Protein AF-A0A9W9DJX9-F1 (afdb_monomer_lite)

Foldseek 3Di:
DDDDDDPDDDDDPPPCPLLDQDDPPDDPVSNVVSVVVCVCCVVVVVVPDDPVVNVVVVVVVVVVVVVVVCCCVPVVVVVVVVVVQVCCCVPVVDRD

Structure (mmCIF, N/CA/C/O backbone):
data_AF-A0A9W9DJX9-F1
#
_entry.id   AF-A0A9W9DJX9-F1
#
loop_
_atom_site.group_PDB
_atom_site.id
_atom_site.type_symbol
_atom_site.label_atom_id
_atom_site.label_alt_id
_atom_site.label_comp_id
_atom_site.label_asym_id
_atom_site.label_entity_id
_atom_site.label_seq_id
_atom_site.pdbx_PDB_ins_code
_atom_site.Cartn_x
_atom_site.Cartn_y
_atom_site.Cartn_z
_atom_site.occupancy
_atom_site.B_iso_or_equiv
_atom_site.auth_seq_id
_atom_site.auth_comp_id
_atom_site.auth_asym_id
_atom_site.auth_atom_id
_atom_site.pdbx_PDB_model_num
ATOM 1 N N . MET A 1 1 ? -45.378 -8.005 38.193 1.00 69.06 1 MET A N 1
ATOM 2 C CA . MET A 1 1 ? -43.935 -8.252 38.403 1.00 69.06 1 MET A CA 1
ATOM 3 C C . MET A 1 1 ? -43.159 -7.256 37.560 1.00 69.06 1 MET A C 1
ATOM 5 O O . MET A 1 1 ? -43.158 -7.385 36.343 1.00 69.06 1 MET A O 1
ATOM 9 N N . ILE A 1 2 ? -42.590 -6.226 38.185 1.00 73.19 2 ILE A N 1
ATOM 10 C CA . ILE A 1 2 ? -41.661 -5.303 37.520 1.00 73.19 2 ILE A CA 1
ATOM 11 C C . ILE A 1 2 ? -40.332 -6.055 37.417 1.00 73.19 2 ILE A C 1
ATOM 13 O O . ILE A 1 2 ? -39.857 -6.574 38.420 1.00 73.19 2 ILE A O 1
ATOM 17 N N . ARG A 1 3 ? -39.801 -6.223 36.202 1.00 75.94 3 ARG A N 1
ATOM 18 C CA . ARG A 1 3 ? -38.495 -6.862 35.993 1.00 75.94 3 ARG A CA 1
ATOM 19 C C . ARG A 1 3 ? -37.412 -5.863 36.389 1.00 75.94 3 ARG A C 1
ATOM 21 O O . ARG A 1 3 ? -37.405 -4.758 35.853 1.00 75.94 3 ARG A O 1
ATOM 28 N N . ASP A 1 4 ? -36.517 -6.259 37.286 1.00 82.38 4 ASP A N 1
ATOM 29 C CA . ASP A 1 4 ? -35.351 -5.461 37.654 1.00 82.38 4 ASP A CA 1
ATOM 30 C C . ASP A 1 4 ? -34.471 -5.269 36.413 1.00 82.38 4 ASP A C 1
ATOM 32 O O . ASP A 1 4 ? -33.975 -6.230 35.819 1.00 82.38 4 ASP A O 1
ATOM 36 N N . ILE A 1 5 ? -34.343 -4.023 35.960 1.00 80.94 5 ILE A N 1
ATOM 37 C CA . ILE A 1 5 ? -33.535 -3.682 34.790 1.00 80.94 5 ILE A CA 1
ATOM 38 C C . ILE A 1 5 ? -32.073 -3.650 35.249 1.00 80.94 5 ILE A C 1
ATOM 40 O O . ILE A 1 5 ? -31.749 -2.859 36.139 1.00 80.94 5 ILE A O 1
ATOM 44 N N . PRO A 1 6 ? -31.172 -4.472 34.680 1.00 85.31 6 PRO A N 1
ATOM 45 C CA . PRO A 1 6 ? -29.772 -4.440 35.070 1.00 85.31 6 PRO A CA 1
ATOM 46 C C . PRO A 1 6 ? -29.172 -3.054 34.762 1.00 85.31 6 PRO A C 1
ATOM 48 O O . PRO A 1 6 ? -29.384 -2.528 33.667 1.00 85.31 6 PRO A O 1
ATOM 51 N N . PRO A 1 7 ? -28.394 -2.458 35.687 1.00 84.50 7 PRO A N 1
ATOM 52 C CA . PRO A 1 7 ? -27.818 -1.121 35.511 1.00 84.50 7 PRO A CA 1
ATOM 53 C C . PRO A 1 7 ? -26.749 -1.066 34.410 1.00 84.50 7 PRO A C 1
ATOM 55 O O . PRO A 1 7 ? -26.391 0.015 33.946 1.00 84.50 7 PRO A O 1
ATOM 58 N N . HIS A 1 8 ? -26.232 -2.220 33.979 1.00 87.12 8 HIS A N 1
ATOM 59 C CA . HIS A 1 8 ? -25.234 -2.314 32.926 1.00 87.12 8 HIS A CA 1
ATOM 60 C C . HIS A 1 8 ? -25.582 -3.429 31.941 1.00 87.12 8 HIS A C 1
ATOM 62 O O . HIS A 1 8 ? -25.667 -4.600 32.312 1.00 87.12 8 HIS A O 1
ATOM 68 N N . TYR A 1 9 ? -25.752 -3.059 30.673 1.00 82.81 9 TYR A N 1
ATOM 69 C CA . TYR A 1 9 ? -25.884 -4.020 29.588 1.00 82.81 9 TYR A CA 1
ATOM 70 C C . TYR A 1 9 ? -24.499 -4.417 29.076 1.00 82.81 9 TYR A C 1
ATOM 72 O O . TYR A 1 9 ? -23.631 -3.548 28.943 1.00 82.81 9 TYR A O 1
ATOM 80 N N . PRO A 1 10 ? -24.276 -5.699 28.740 1.00 84.69 10 PRO A N 1
ATOM 81 C CA . PRO A 1 10 ? -23.069 -6.084 28.030 1.00 84.69 10 PRO A CA 1
ATOM 82 C C . PRO A 1 10 ? -22.983 -5.304 26.708 1.00 84.69 10 PRO A C 1
ATOM 84 O O . PRO A 1 10 ? -24.012 -5.011 26.091 1.00 84.69 10 PRO A O 1
ATOM 87 N N . PRO A 1 11 ? -21.771 -4.955 26.248 1.00 83.06 11 PRO A N 1
ATOM 88 C CA . PRO A 1 11 ? -21.615 -4.241 24.992 1.00 83.06 11 PRO A CA 1
ATOM 89 C C . PRO A 1 11 ? -22.206 -5.059 23.841 1.00 83.06 11 PRO A C 1
ATOM 91 O O . PRO A 1 11 ? -22.037 -6.280 23.782 1.00 83.06 11 PRO A O 1
ATOM 94 N N . ALA A 1 12 ? -22.870 -4.371 22.909 1.00 81.81 12 ALA A N 1
ATOM 95 C CA . ALA A 1 12 ? -23.408 -4.996 21.710 1.00 81.81 12 ALA A CA 1
ATOM 96 C C . ALA A 1 12 ? -22.282 -5.703 20.941 1.00 81.81 12 ALA A C 1
ATOM 98 O O . ALA A 1 12 ? -21.248 -5.105 20.626 1.00 81.81 12 ALA A O 1
ATOM 99 N N . ARG A 1 13 ? -22.482 -6.992 20.662 1.00 78.69 13 ARG A N 1
ATOM 100 C CA . ARG A 1 13 ? -21.644 -7.768 19.747 1.00 78.69 13 ARG A CA 1
ATOM 101 C C . ARG A 1 13 ? -22.382 -7.855 18.408 1.00 78.69 13 ARG A C 1
ATOM 103 O O . ARG A 1 13 ? -23.581 -8.127 18.435 1.00 78.69 13 ARG A O 1
ATOM 110 N N . PRO A 1 14 ? -21.709 -7.655 17.263 1.00 80.12 14 PRO A N 1
ATOM 111 C CA . PRO A 1 14 ? -20.273 -7.410 17.079 1.00 80.12 14 PRO A CA 1
ATOM 112 C C . PRO A 1 14 ? -19.846 -5.958 17.380 1.00 80.12 14 PRO A C 1
ATOM 114 O O . PRO A 1 14 ? -20.650 -5.031 17.353 1.00 80.12 14 PRO A O 1
ATOM 117 N N . ASN A 1 15 ? -18.559 -5.748 17.676 1.00 78.81 15 ASN A N 1
ATOM 118 C CA . ASN A 1 15 ? -18.020 -4.423 17.992 1.00 78.81 15 ASN A CA 1
ATOM 119 C C . ASN A 1 15 ? -17.887 -3.569 16.716 1.00 78.81 15 ASN A C 1
ATOM 121 O O . ASN A 1 15 ? -16.898 -3.659 15.994 1.00 78.81 15 ASN A O 1
ATOM 125 N N . LEU A 1 16 ? -18.876 -2.713 16.455 1.00 80.62 16 LEU A N 1
ATOM 126 C CA . LEU A 1 16 ? -18.947 -1.878 15.246 1.00 80.62 16 LEU A CA 1
ATOM 127 C C . LEU A 1 16 ? -18.082 -0.606 15.300 1.00 80.62 16 LEU A C 1
ATOM 129 O O . LEU A 1 16 ? -18.138 0.214 14.383 1.00 80.62 16 LEU A O 1
ATOM 133 N N . LYS A 1 17 ? -17.284 -0.403 16.360 1.00 82.00 17 LYS A N 1
ATOM 134 C CA . LYS A 1 17 ? -16.482 0.822 16.533 1.00 82.00 17 LYS A CA 1
ATOM 135 C C . LYS A 1 17 ? -15.511 1.066 15.374 1.00 82.00 17 LYS A C 1
ATOM 137 O O . LYS A 1 17 ? -15.299 2.218 15.024 1.00 82.00 17 LYS A O 1
ATOM 142 N N . ALA A 1 18 ? -14.977 0.004 14.769 1.00 75.94 18 ALA A N 1
ATOM 143 C CA . ALA A 1 18 ? -14.046 0.096 13.642 1.00 75.94 18 ALA A CA 1
ATOM 144 C C . ALA A 1 18 ? -14.690 0.641 12.351 1.00 75.94 18 ALA A C 1
ATOM 146 O O . ALA A 1 18 ? -14.013 1.273 11.548 1.00 75.94 18 ALA A O 1
ATOM 147 N N . PHE A 1 19 ? -15.999 0.439 12.166 1.00 81.38 19 PHE A N 1
ATOM 148 C CA . PHE A 1 19 ? -16.728 0.878 10.969 1.00 81.38 19 PHE A CA 1
ATOM 149 C C . PHE A 1 19 ? -17.341 2.273 11.116 1.00 81.38 19 PHE A C 1
ATOM 151 O O . PHE A 1 19 ? -17.829 2.850 10.146 1.00 81.38 19 PHE A O 1
ATOM 158 N N . ARG A 1 20 ? -17.332 2.843 12.325 1.00 85.38 20 ARG A N 1
ATOM 159 C CA . ARG A 1 20 ? -17.880 4.178 12.562 1.00 85.38 20 ARG A CA 1
ATOM 160 C C . ARG A 1 20 ? -16.928 5.234 12.001 1.00 85.38 20 ARG A C 1
ATOM 162 O O . ARG A 1 20 ? -15.723 5.162 12.216 1.00 85.38 20 ARG A O 1
ATOM 169 N N . ALA A 1 21 ? -17.491 6.236 11.326 1.00 85.31 21 ALA A N 1
ATOM 170 C CA . ALA A 1 21 ? -16.727 7.393 10.883 1.00 85.31 21 ALA A CA 1
ATOM 171 C C . ALA A 1 21 ? -16.020 8.063 12.080 1.00 85.31 21 ALA A C 1
ATOM 173 O O . ALA A 1 21 ? -16.630 8.181 13.151 1.00 85.31 21 ALA A O 1
ATOM 174 N N . PRO A 1 22 ? -14.758 8.500 11.918 1.00 84.06 22 PRO A N 1
ATOM 175 C CA . PRO A 1 22 ? -14.046 9.211 12.970 1.00 84.06 22 PRO A CA 1
ATOM 176 C C . PRO A 1 22 ? -14.785 10.504 13.335 1.00 84.06 22 PRO A C 1
ATOM 178 O O . PRO A 1 22 ? -15.447 11.117 12.494 1.00 84.06 22 PRO A O 1
ATOM 181 N N . ASP A 1 23 ? -14.684 10.905 14.603 1.00 83.31 23 ASP A N 1
ATOM 182 C CA . ASP A 1 23 ? -15.315 12.130 15.097 1.00 83.31 23 ASP A CA 1
ATOM 183 C C . ASP A 1 23 ? -14.833 13.358 14.303 1.00 83.31 23 ASP A C 1
ATOM 185 O O . ASP A 1 23 ? -13.683 13.408 13.861 1.00 83.31 23 ASP A O 1
ATOM 189 N N . LYS A 1 24 ? -15.696 14.368 14.134 1.00 69.44 24 LYS A N 1
ATOM 190 C CA . LYS A 1 24 ? -15.389 15.601 13.385 1.00 69.44 24 LYS A CA 1
ATOM 191 C C . LYS A 1 24 ? -14.195 16.373 13.961 1.00 69.44 24 LYS A C 1
ATOM 193 O O . LYS A 1 24 ? -13.619 17.193 13.251 1.00 69.44 24 LYS A O 1
ATOM 198 N N . SER A 1 25 ? -13.822 16.112 15.216 1.00 73.19 25 SER A N 1
ATOM 199 C CA . SER A 1 25 ? -12.622 16.661 15.851 1.00 73.19 25 SER A CA 1
ATOM 200 C C . SER A 1 25 ? -11.307 16.052 15.335 1.00 73.19 25 SER A C 1
ATOM 202 O O . SER A 1 25 ? -10.242 16.618 15.581 1.00 73.19 25 SER A O 1
ATOM 204 N N . GLN A 1 26 ? -11.343 14.897 14.667 1.00 76.00 26 GLN A N 1
ATOM 205 C CA . GLN A 1 26 ? -10.155 14.218 14.145 1.00 76.00 26 GLN A CA 1
ATOM 206 C C . GLN A 1 26 ? -9.625 14.913 12.879 1.00 76.00 26 GLN A C 1
ATOM 208 O O . GLN A 1 26 ? -10.376 15.482 12.086 1.00 76.00 26 GLN A O 1
ATOM 213 N N . SER A 1 27 ? -8.307 14.846 12.665 1.00 81.12 27 SER A N 1
ATOM 214 C CA . SER A 1 27 ? -7.658 15.425 11.482 1.00 81.12 27 SER A CA 1
ATOM 215 C C . SER A 1 27 ? -8.243 14.859 10.180 1.00 81.12 27 SER A C 1
ATOM 217 O O . SER A 1 27 ? -8.527 13.662 10.081 1.00 81.12 27 SER A O 1
ATOM 219 N N . LYS A 1 28 ? -8.352 15.704 9.143 1.00 86.50 28 LYS A N 1
ATOM 220 C CA . LYS A 1 28 ? -8.850 15.345 7.795 1.00 86.50 28 LYS A CA 1
ATOM 221 C C . LYS A 1 28 ? -8.161 14.101 7.216 1.00 86.50 28 LYS A C 1
ATOM 223 O O . LYS A 1 28 ? -8.772 13.360 6.451 1.00 86.50 28 LYS A O 1
ATOM 228 N N . PHE A 1 29 ? -6.909 13.862 7.607 1.00 86.88 29 PHE A N 1
ATOM 229 C CA . PHE A 1 29 ? -6.141 12.680 7.227 1.00 86.88 29 PHE A CA 1
ATOM 230 C C . PHE A 1 29 ? -6.783 11.367 7.705 1.00 86.88 29 PHE A C 1
ATOM 232 O O . PHE A 1 29 ? -6.950 10.447 6.909 1.00 86.88 29 PHE A O 1
ATOM 239 N N . PHE A 1 30 ? -7.209 11.288 8.970 1.00 87.19 30 PHE A N 1
ATOM 240 C CA . PHE A 1 30 ? -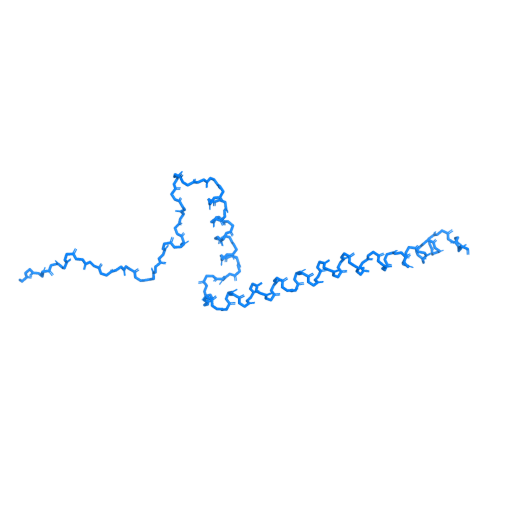7.854 10.085 9.512 1.00 87.19 30 PHE A CA 1
ATOM 241 C C . PHE A 1 30 ? -9.196 9.808 8.838 1.00 87.19 30 PHE A C 1
ATOM 243 O O . PHE A 1 30 ? -9.534 8.655 8.578 1.00 87.19 30 PHE A O 1
ATOM 250 N N . TYR A 1 31 ? -9.936 10.863 8.493 1.00 88.56 31 TYR A N 1
ATOM 251 C CA . TYR A 1 31 ? -11.162 10.729 7.712 1.00 88.56 31 TYR A CA 1
ATOM 252 C C . TYR A 1 31 ? -10.893 10.165 6.308 1.00 88.56 31 TYR A C 1
ATOM 254 O O . TYR A 1 31 ? -11.628 9.290 5.849 1.00 88.56 31 TYR A O 1
ATOM 262 N N . LEU A 1 32 ? -9.827 10.620 5.638 1.00 90.44 32 LEU A N 1
ATOM 263 C CA . LEU A 1 32 ? -9.433 10.093 4.329 1.00 90.44 32 LEU A CA 1
ATOM 264 C C . LEU A 1 32 ? -9.030 8.615 4.414 1.00 90.44 32 LEU A C 1
ATOM 266 O O . LEU A 1 32 ? -9.480 7.819 3.594 1.00 90.44 32 LEU A O 1
ATOM 270 N N . LEU A 1 33 ? -8.236 8.241 5.420 1.00 89.88 33 LEU A N 1
ATOM 271 C CA . LEU A 1 33 ? -7.829 6.852 5.649 1.00 89.88 33 LEU A CA 1
ATOM 272 C C . LEU A 1 33 ? -9.035 5.941 5.892 1.00 89.88 33 LEU A C 1
ATOM 274 O O . LEU A 1 33 ? -9.157 4.910 5.236 1.00 89.88 33 LEU A O 1
ATOM 278 N N . TRP A 1 34 ? -9.953 6.354 6.771 1.00 89.94 34 TRP A N 1
ATOM 279 C CA . TRP A 1 34 ? -11.199 5.626 7.018 1.00 89.94 34 TRP A CA 1
ATOM 280 C C . TRP A 1 34 ? -12.018 5.479 5.733 1.00 89.94 34 TRP A C 1
ATOM 282 O O . TRP A 1 34 ? -12.501 4.394 5.424 1.00 89.94 34 TRP A O 1
ATOM 292 N N . ARG A 1 35 ? -12.124 6.544 4.930 1.00 90.81 35 ARG A N 1
ATOM 293 C CA . ARG A 1 35 ? -12.849 6.502 3.655 1.00 90.81 35 ARG A CA 1
ATOM 294 C C . ARG A 1 35 ? -12.230 5.506 2.675 1.00 90.81 35 ARG A C 1
ATOM 296 O O . ARG A 1 35 ? -12.968 4.722 2.084 1.00 90.81 35 ARG A O 1
ATOM 303 N N . ILE A 1 36 ? -10.906 5.519 2.513 1.00 90.56 36 ILE A N 1
ATOM 304 C CA . ILE A 1 36 ? -10.193 4.564 1.652 1.00 90.56 36 ILE A CA 1
ATOM 305 C C . ILE A 1 36 ? -10.403 3.141 2.170 1.00 90.56 36 ILE A C 1
ATOM 307 O O . ILE A 1 36 ? -10.742 2.257 1.389 1.00 90.56 36 ILE A O 1
ATOM 311 N N . GLN A 1 37 ? -10.279 2.927 3.481 1.00 87.62 37 GLN A N 1
ATOM 312 C CA . GLN A 1 37 ? -10.507 1.625 4.098 1.00 87.62 37 GLN A CA 1
ATOM 313 C C . GLN A 1 37 ? -11.921 1.105 3.812 1.00 87.62 37 GLN A C 1
ATOM 315 O O . GLN A 1 37 ? -12.053 -0.026 3.362 1.00 87.62 37 GLN A O 1
ATOM 320 N N . MET A 1 38 ? -12.965 1.919 3.998 1.00 91.06 38 MET A N 1
ATOM 321 C CA . MET A 1 38 ? -14.348 1.511 3.717 1.00 91.06 38 MET A CA 1
ATOM 322 C C . MET A 1 38 ? -14.567 1.176 2.234 1.00 91.06 38 MET A C 1
ATOM 324 O O . MET A 1 38 ? -15.264 0.215 1.917 1.00 91.06 38 MET A O 1
ATOM 328 N N . TRP A 1 39 ? -13.955 1.934 1.317 1.00 91.81 39 TRP A N 1
ATOM 329 C CA . TRP A 1 39 ? -14.020 1.649 -0.121 1.00 91.81 39 TRP A CA 1
ATOM 330 C C . TRP A 1 39 ? -13.343 0.325 -0.465 1.00 91.81 39 TRP A C 1
ATOM 332 O O . TRP 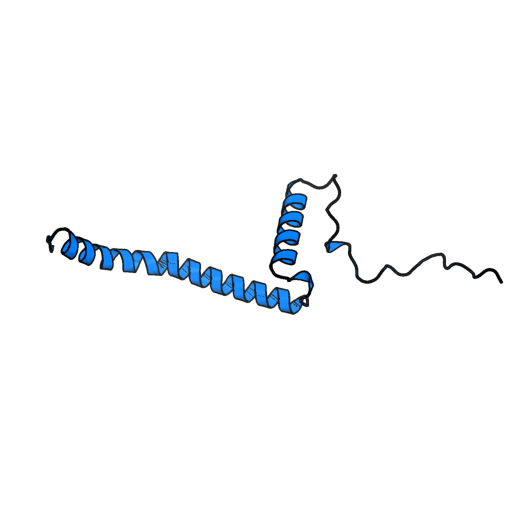A 1 39 ? -13.911 -0.485 -1.194 1.00 91.81 39 TRP A O 1
ATOM 342 N N . VAL A 1 40 ? -12.149 0.088 0.074 1.00 88.50 40 VAL A N 1
ATOM 343 C CA . VAL A 1 40 ? -11.386 -1.141 -0.165 1.00 88.50 40 VAL A CA 1
ATOM 344 C C . VAL A 1 40 ? -12.097 -2.345 0.459 1.00 88.50 40 VAL A C 1
ATOM 346 O O . VAL A 1 40 ? -12.309 -3.348 -0.219 1.00 88.50 40 VAL A O 1
ATOM 349 N N . GLU A 1 41 ? -12.534 -2.244 1.715 1.00 87.94 41 GLU A N 1
ATOM 350 C CA . GLU A 1 41 ? -13.240 -3.326 2.409 1.00 87.94 41 GLU A CA 1
ATOM 351 C C . GLU A 1 41 ? -14.583 -3.664 1.761 1.00 87.94 41 GLU A C 1
ATOM 353 O O . GLU A 1 41 ? -14.920 -4.844 1.664 1.00 87.94 41 GLU A O 1
ATOM 358 N N . GLY A 1 42 ? -15.313 -2.656 1.271 1.00 86.94 42 GLY A N 1
ATOM 359 C CA . GLY A 1 42 ? -16.571 -2.850 0.552 1.00 86.94 42 GLY A CA 1
ATOM 360 C C . GLY A 1 42 ? -16.388 -3.428 -0.852 1.00 86.94 42 GLY A C 1
ATOM 361 O O . GLY A 1 42 ? -17.107 -4.347 -1.227 1.00 86.94 42 GLY A O 1
ATOM 362 N N . THR A 1 43 ? -15.414 -2.935 -1.623 1.00 86.75 43 THR A N 1
ATOM 363 C CA . THR A 1 43 ? -15.220 -3.351 -3.028 1.00 86.75 43 THR A CA 1
ATOM 364 C C . THR A 1 43 ? -14.648 -4.762 -3.135 1.00 86.75 43 THR A C 1
ATOM 366 O O . THR A 1 43 ? -15.060 -5.533 -3.996 1.00 86.75 43 THR A O 1
ATOM 369 N N . PHE A 1 44 ? -13.712 -5.115 -2.253 1.00 83.38 44 PHE A N 1
ATOM 370 C CA . PHE A 1 44 ? -13.049 -6.422 -2.268 1.00 83.38 44 PHE A CA 1
ATOM 371 C C . PHE A 1 44 ? -13.692 -7.438 -1.313 1.00 83.38 44 PHE A C 1
ATOM 373 O O . PHE A 1 44 ? -13.175 -8.542 -1.165 1.00 83.38 44 PHE A O 1
ATOM 380 N N . GLY A 1 45 ? -14.788 -7.081 -0.632 1.00 85.69 45 GLY A N 1
ATOM 381 C CA . GLY A 1 45 ? -15.467 -7.975 0.312 1.00 85.69 45 GLY A CA 1
ATOM 382 C C . GLY A 1 45 ? -14.629 -8.346 1.542 1.00 85.69 45 GLY A C 1
ATOM 383 O O . GLY A 1 45 ? -14.938 -9.317 2.229 1.00 85.69 45 GLY A O 1
ATOM 384 N N . LEU A 1 46 ? -13.581 -7.574 1.860 1.00 84.81 46 LEU A N 1
ATOM 385 C CA . LEU A 1 46 ? -12.649 -7.887 2.953 1.00 84.81 46 LEU A CA 1
ATOM 386 C C . LEU A 1 46 ? -13.295 -7.808 4.342 1.00 84.81 46 LEU A C 1
ATOM 388 O O . LEU A 1 46 ? -12.680 -8.227 5.318 1.00 84.81 46 LEU A O 1
ATOM 392 N N . ALA A 1 47 ? -14.501 -7.244 4.446 1.00 83.12 47 ALA A N 1
ATOM 393 C CA . ALA A 1 47 ? -15.257 -7.170 5.693 1.00 83.12 47 ALA A CA 1
ATOM 394 C C . ALA A 1 47 ? -15.781 -8.537 6.171 1.00 83.12 47 ALA A C 1
ATOM 396 O O . ALA A 1 47 ? -16.098 -8.677 7.350 1.00 83.12 47 ALA A O 1
ATOM 397 N N . VAL A 1 48 ? -15.888 -9.522 5.271 1.00 88.06 48 VAL A N 1
ATOM 398 C CA . VAL A 1 48 ? -16.370 -10.879 5.596 1.00 88.06 48 VAL A CA 1
ATOM 399 C C . VAL A 1 48 ? -15.227 -11.795 6.037 1.00 88.06 48 VAL A C 1
ATOM 401 O O . VAL A 1 48 ? -15.457 -12.745 6.778 1.00 88.06 48 VAL A O 1
ATOM 404 N N . LEU A 1 49 ? -14.006 -11.494 5.597 1.00 88.12 49 LEU A N 1
ATOM 405 C CA . LEU A 1 49 ? -12.827 -12.304 5.875 1.00 88.12 49 LEU A CA 1
ATOM 406 C C . LEU A 1 49 ? -12.432 -12.241 7.344 1.00 88.12 49 LEU A C 1
ATOM 408 O O . LEU A 1 49 ? -12.503 -11.189 7.993 1.00 88.12 49 LEU A O 1
ATOM 412 N N . GLU A 1 50 ? -11.922 -13.359 7.844 1.00 89.69 50 GLU A N 1
ATOM 413 C CA . GLU A 1 50 ? -11.340 -13.385 9.174 1.00 89.69 50 GLU A CA 1
ATOM 414 C C . GLU A 1 50 ? -10.056 -12.531 9.226 1.00 89.69 50 GLU A C 1
ATOM 416 O O . GLU A 1 50 ? -9.369 -12.338 8.214 1.00 89.69 50 GLU A O 1
ATOM 421 N N . PRO A 1 51 ? -9.669 -12.014 10.410 1.00 87.25 51 PRO A N 1
ATOM 422 C CA . PRO A 1 51 ? -8.501 -11.143 10.534 1.00 87.25 51 PRO A CA 1
ATOM 423 C C . PRO A 1 51 ? -7.199 -11.753 9.990 1.00 87.25 51 PRO A C 1
ATOM 425 O O . PRO A 1 51 ? -6.352 -11.023 9.472 1.00 87.25 51 PRO A O 1
ATOM 428 N N . TRP A 1 52 ? -7.040 -13.078 10.082 1.00 91.88 52 TRP A N 1
ATOM 429 C CA . TRP A 1 52 ? -5.859 -13.781 9.574 1.00 91.88 52 TRP A CA 1
ATOM 430 C C . TRP A 1 52 ? -5.879 -13.928 8.044 1.00 91.88 52 TRP A C 1
ATOM 432 O O . TRP A 1 52 ? -4.843 -13.725 7.410 1.00 91.88 52 TRP A O 1
ATOM 442 N N . GLU A 1 53 ? -7.040 -14.196 7.435 1.00 92.56 53 GLU A N 1
ATOM 443 C CA . GLU A 1 53 ? -7.201 -14.296 5.975 1.00 92.56 53 GLU A CA 1
ATOM 444 C C . GLU A 1 53 ? -6.880 -12.961 5.310 1.00 92.56 53 GLU A C 1
ATOM 446 O O . GLU A 1 53 ? -6.133 -12.892 4.332 1.00 92.56 53 GLU A O 1
ATOM 451 N N . LYS A 1 54 ? -7.379 -11.869 5.901 1.00 89.94 54 LYS A N 1
ATOM 452 C CA . LYS A 1 54 ? -7.074 -10.509 5.454 1.00 89.94 54 LYS A CA 1
ATOM 453 C C . LYS A 1 54 ? -5.572 -10.222 5.516 1.00 89.94 54 LYS A C 1
ATOM 455 O O . LYS A 1 54 ? -5.026 -9.640 4.580 1.00 89.94 54 LYS A O 1
ATOM 460 N N . ALA A 1 55 ? -4.896 -10.643 6.588 1.00 90.12 55 ALA A N 1
ATOM 461 C CA . ALA A 1 55 ? -3.450 -10.475 6.720 1.00 90.12 55 ALA A CA 1
ATOM 462 C C . ALA A 1 55 ? -2.679 -11.268 5.650 1.00 90.12 55 ALA A C 1
ATOM 464 O O . ALA A 1 55 ? -1.762 -10.722 5.036 1.00 90.12 55 ALA A O 1
ATOM 465 N N . LEU A 1 56 ? -3.075 -12.515 5.375 1.00 94.19 56 LEU A N 1
ATOM 466 C CA . LEU A 1 56 ? -2.466 -13.327 4.317 1.00 94.19 56 LEU A CA 1
ATOM 467 C C . LEU A 1 56 ? -2.652 -12.711 2.930 1.00 94.19 56 LEU A C 1
ATOM 469 O O . LEU A 1 56 ? -1.676 -12.594 2.190 1.00 94.19 56 LEU A O 1
ATOM 473 N N . LEU A 1 57 ? -3.868 -12.279 2.583 1.00 92.56 57 LEU A N 1
ATOM 474 C CA . LEU A 1 57 ? -4.137 -11.637 1.293 1.00 92.56 57 LEU A CA 1
ATOM 475 C C . LEU A 1 57 ? -3.295 -10.378 1.099 1.00 92.56 57 LEU A C 1
ATOM 477 O O . LEU A 1 57 ? -2.715 -10.188 0.030 1.00 92.56 57 LEU A O 1
ATOM 481 N N . LEU A 1 58 ? -3.187 -9.539 2.132 1.00 90.19 58 LEU A N 1
ATOM 482 C CA . LEU A 1 58 ? -2.349 -8.342 2.081 1.00 90.19 58 LEU A CA 1
ATOM 483 C C . LEU A 1 58 ? -0.869 -8.695 1.916 1.00 90.19 58 LEU A C 1
ATOM 485 O O . LEU A 1 58 ? -0.184 -8.042 1.131 1.00 90.19 58 LEU A O 1
ATOM 489 N N . MET A 1 59 ? -0.376 -9.734 2.596 1.00 94.69 59 MET A N 1
ATOM 490 C CA . MET A 1 59 ? 1.004 -10.195 2.421 1.00 94.69 59 MET A CA 1
ATOM 491 C C . MET A 1 59 ? 1.260 -10.698 1.000 1.00 94.69 59 MET A C 1
ATOM 493 O O . MET A 1 59 ? 2.239 -10.282 0.385 1.00 94.69 59 MET A O 1
ATOM 497 N N . ILE A 1 60 ? 0.374 -11.533 0.452 1.00 95.69 60 ILE A N 1
ATOM 498 C CA . ILE A 1 60 ? 0.490 -12.041 -0.923 1.00 95.69 60 ILE A CA 1
ATOM 499 C C . ILE A 1 60 ? 0.477 -10.876 -1.914 1.00 95.69 60 ILE A C 1
ATOM 501 O O . ILE A 1 60 ? 1.377 -10.764 -2.743 1.00 95.69 60 ILE A O 1
ATOM 505 N N . PHE A 1 61 ? -0.492 -9.968 -1.789 1.00 93.00 61 PHE A N 1
ATOM 506 C CA . PHE A 1 61 ? -0.602 -8.799 -2.656 1.00 93.00 61 PHE A CA 1
ATOM 507 C C . PHE A 1 61 ? 0.650 -7.915 -2.594 1.00 93.00 61 PHE A C 1
ATOM 509 O O . PHE A 1 61 ? 1.161 -7.504 -3.636 1.00 93.00 61 PHE A O 1
ATOM 516 N N . LEU A 1 62 ? 1.182 -7.656 -1.395 1.00 94.06 62 LEU A N 1
ATOM 517 C CA . LEU A 1 62 ? 2.410 -6.879 -1.221 1.00 94.06 62 LEU A CA 1
ATOM 518 C C . LEU A 1 62 ? 3.614 -7.574 -1.856 1.00 94.06 62 LEU A C 1
ATOM 520 O O . LEU A 1 62 ? 4.352 -6.928 -2.594 1.00 94.06 62 LEU A O 1
ATOM 524 N N . ILE A 1 63 ? 3.801 -8.874 -1.618 1.00 96.81 63 ILE A N 1
ATOM 525 C CA . ILE A 1 63 ? 4.917 -9.639 -2.188 1.00 96.81 63 ILE A CA 1
ATOM 526 C C . ILE A 1 63 ? 4.838 -9.637 -3.717 1.00 96.81 63 ILE A C 1
ATOM 528 O O . ILE A 1 63 ? 5.826 -9.317 -4.378 1.00 96.81 63 ILE A O 1
ATOM 532 N N . THR A 1 64 ? 3.669 -9.935 -4.291 1.00 96.69 64 THR A N 1
ATOM 533 C CA . THR A 1 64 ? 3.472 -9.921 -5.745 1.00 96.69 64 THR A CA 1
ATOM 534 C C . THR A 1 64 ? 3.679 -8.525 -6.322 1.00 96.69 64 THR A C 1
ATOM 536 O O . THR A 1 64 ? 4.341 -8.391 -7.347 1.00 96.69 64 THR A O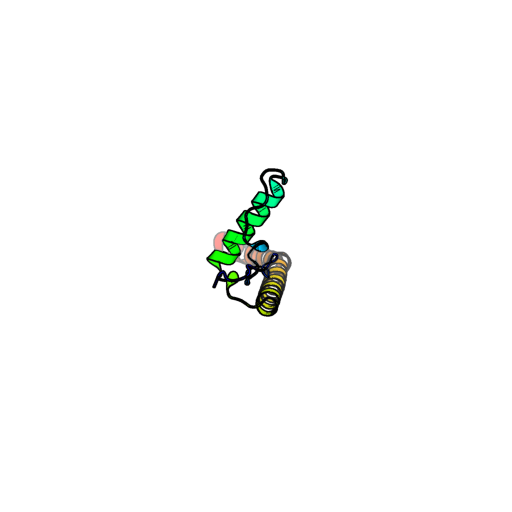 1
ATOM 539 N N . SER A 1 65 ? 3.179 -7.479 -5.661 1.00 95.12 65 SER A N 1
ATOM 540 C CA . SER A 1 65 ? 3.361 -6.092 -6.097 1.00 95.12 65 SER A CA 1
ATOM 541 C C . SER A 1 65 ? 4.833 -5.673 -6.062 1.00 95.12 65 SER A C 1
ATOM 543 O O . SER A 1 65 ? 5.341 -5.140 -7.045 1.00 95.12 65 SER A O 1
ATOM 545 N N . ILE A 1 66 ? 5.565 -5.993 -4.989 1.00 96.12 66 ILE A N 1
ATOM 546 C CA . ILE A 1 66 ? 7.010 -5.733 -4.888 1.00 96.12 66 ILE A CA 1
ATOM 547 C C . ILE A 1 66 ? 7.767 -6.484 -5.983 1.00 96.12 66 ILE A C 1
ATOM 549 O O . ILE A 1 66 ? 8.644 -5.903 -6.626 1.00 96.12 66 ILE A O 1
ATOM 553 N N . LEU A 1 67 ? 7.434 -7.755 -6.215 1.00 95.62 67 LEU A N 1
ATOM 554 C CA . LEU A 1 67 ? 8.071 -8.561 -7.253 1.00 95.62 67 LEU A CA 1
ATOM 555 C C . LEU A 1 67 ? 7.796 -7.987 -8.648 1.00 95.62 67 LEU A C 1
ATOM 557 O O . LEU A 1 67 ? 8.715 -7.882 -9.455 1.00 95.62 67 LEU A O 1
ATOM 561 N N . LEU A 1 68 ? 6.562 -7.555 -8.906 1.00 95.50 68 LEU A N 1
ATOM 562 C CA . LEU A 1 68 ? 6.144 -6.939 -10.161 1.00 95.50 68 LEU A CA 1
ATOM 563 C C . LEU A 1 68 ? 6.847 -5.598 -10.385 1.00 95.50 68 LEU A C 1
ATOM 565 O O . LEU A 1 68 ? 7.417 -5.384 -11.450 1.00 95.50 68 LEU A O 1
ATOM 569 N N . VAL A 1 69 ? 6.883 -4.723 -9.379 1.00 95.94 69 VAL A N 1
ATOM 570 C CA . VAL A 1 69 ? 7.588 -3.434 -9.447 1.00 95.94 69 VAL A CA 1
ATOM 571 C C . VAL A 1 69 ? 9.087 -3.649 -9.648 1.00 95.94 69 VAL A C 1
ATOM 573 O O . VAL A 1 69 ? 9.694 -3.002 -10.498 1.00 95.94 69 VAL A O 1
ATOM 576 N N . THR A 1 70 ? 9.685 -4.592 -8.920 1.00 94.19 70 THR A N 1
ATOM 577 C CA . THR A 1 70 ? 11.102 -4.947 -9.080 1.00 94.19 70 THR A CA 1
ATOM 578 C C . THR A 1 70 ? 11.373 -5.492 -10.479 1.00 94.19 70 THR A C 1
ATOM 580 O O . THR A 1 70 ? 12.356 -5.094 -11.101 1.00 94.19 70 THR A O 1
ATOM 583 N N . GLY A 1 71 ? 10.493 -6.355 -10.993 1.00 90.75 71 GLY A N 1
ATOM 584 C CA . GLY A 1 71 ? 10.538 -6.853 -12.363 1.00 90.75 71 GLY A CA 1
ATOM 585 C C . GLY A 1 71 ? 10.470 -5.711 -13.373 1.00 90.75 71 GLY A C 1
ATOM 586 O O . GLY A 1 71 ? 11.356 -5.583 -14.204 1.00 90.75 71 GLY A O 1
ATOM 587 N N . ILE A 1 72 ? 9.504 -4.803 -13.262 1.00 93.06 72 ILE A N 1
ATOM 588 C CA . ILE A 1 72 ? 9.390 -3.657 -14.175 1.00 93.06 72 ILE A CA 1
ATOM 589 C C . ILE A 1 72 ? 10.641 -2.773 -14.117 1.00 93.06 72 ILE A C 1
ATOM 591 O O . ILE A 1 72 ? 11.200 -2.430 -15.152 1.00 93.06 72 ILE A O 1
ATOM 595 N N . ILE A 1 73 ? 11.116 -2.416 -12.925 1.00 91.88 73 ILE A N 1
ATOM 596 C CA . ILE A 1 73 ? 12.233 -1.473 -12.793 1.00 91.88 73 ILE A CA 1
ATOM 597 C C . ILE A 1 73 ? 13.560 -2.104 -13.224 1.00 91.88 73 ILE A C 1
ATOM 599 O O . ILE A 1 73 ? 14.383 -1.419 -13.824 1.00 91.88 73 ILE A O 1
ATOM 603 N N . ARG A 1 74 ? 13.806 -3.384 -12.919 1.00 87.62 74 ARG A N 1
ATOM 604 C CA . ARG A 1 74 ? 15.091 -4.033 -13.238 1.00 87.62 74 ARG A CA 1
ATOM 605 C C . ARG A 1 74 ? 15.098 -4.718 -14.597 1.00 87.62 74 ARG A C 1
ATOM 607 O O . ARG A 1 74 ? 16.072 -4.587 -15.325 1.00 87.62 74 ARG A O 1
ATOM 614 N N . PHE A 1 75 ? 14.036 -5.441 -14.930 1.00 84.62 75 PHE A N 1
ATOM 615 C CA . PHE A 1 75 ? 13.978 -6.301 -16.111 1.00 84.62 75 PHE A CA 1
ATOM 616 C C . PHE A 1 75 ? 13.561 -5.522 -17.362 1.00 84.62 75 PHE A C 1
ATOM 618 O O . PHE A 1 75 ? 14.155 -5.685 -18.425 1.00 84.62 75 PHE A O 1
ATOM 625 N N . LEU A 1 76 ? 12.575 -4.624 -17.247 1.00 82.06 76 LEU A N 1
ATOM 626 C CA . LEU A 1 76 ? 12.049 -3.891 -18.402 1.00 82.06 76 LEU A CA 1
ATOM 627 C C . LEU A 1 76 ? 13.103 -3.020 -19.117 1.00 82.06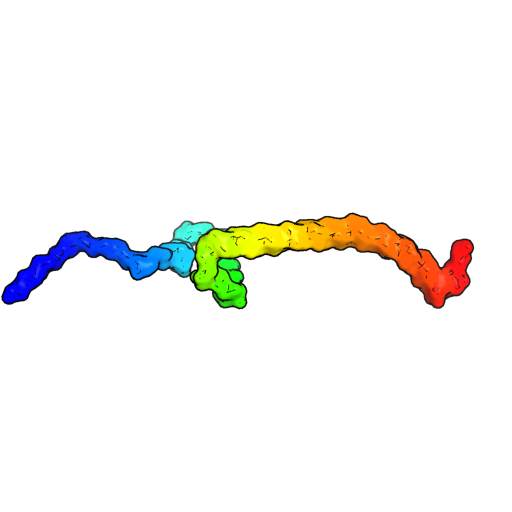 76 LEU A C 1
ATOM 629 O O . LEU A 1 76 ? 13.220 -3.154 -20.335 1.00 82.06 76 LEU A O 1
ATOM 633 N N . PRO A 1 77 ? 13.915 -2.177 -18.440 1.00 82.44 77 PRO A N 1
ATOM 634 C CA . PRO A 1 77 ? 14.883 -1.334 -19.144 1.00 82.44 77 PRO A CA 1
ATOM 635 C C . PRO A 1 77 ? 15.992 -2.141 -19.826 1.00 82.44 77 PRO A C 1
ATOM 637 O O . PRO A 1 77 ? 16.443 -1.745 -20.898 1.00 82.44 77 PRO A O 1
ATOM 640 N N . GLN A 1 78 ? 16.391 -3.284 -19.254 1.00 79.12 78 GLN A N 1
ATOM 641 C CA . GLN A 1 78 ? 17.374 -4.181 -19.871 1.00 79.12 78 GLN A CA 1
ATOM 642 C C . GLN A 1 78 ? 16.862 -4.698 -21.222 1.00 79.12 78 GLN A C 1
ATOM 644 O O . GLN A 1 78 ? 17.552 -4.584 -22.231 1.00 79.12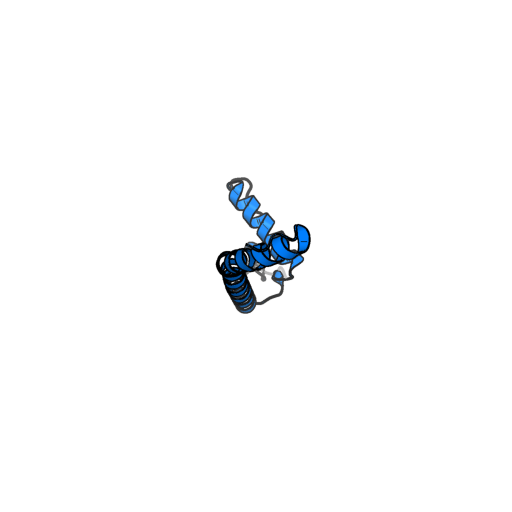 78 GLN A O 1
ATOM 649 N N . HIS A 1 79 ? 15.606 -5.148 -21.276 1.00 79.44 79 HIS A N 1
ATOM 650 C CA . HIS A 1 79 ? 14.999 -5.610 -22.524 1.00 79.44 79 HIS A CA 1
ATOM 651 C C . HIS A 1 79 ? 14.717 -4.495 -23.533 1.00 79.44 79 HIS A C 1
ATOM 653 O O . HIS A 1 79 ? 14.800 -4.728 -24.740 1.00 79.44 79 HIS A O 1
ATOM 659 N N .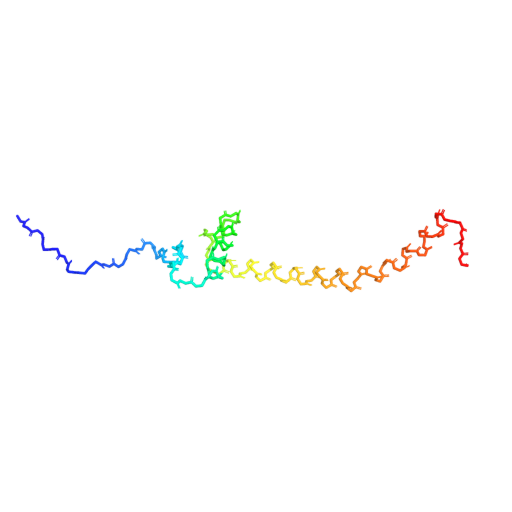 MET A 1 80 ? 14.400 -3.280 -23.078 1.00 81.19 80 MET A N 1
ATOM 660 C CA . MET A 1 80 ? 14.138 -2.163 -23.990 1.00 81.19 80 MET A CA 1
ATOM 661 C C . MET A 1 80 ? 15.374 -1.760 -24.801 1.00 81.19 80 MET A C 1
ATOM 663 O O . MET A 1 80 ? 15.219 -1.352 -25.952 1.00 81.19 80 MET A O 1
ATOM 667 N N . LEU A 1 81 ? 16.585 -1.904 -24.256 1.00 79.50 81 LEU A N 1
ATOM 668 C CA . LEU A 1 81 ? 17.823 -1.619 -24.992 1.00 79.50 81 LEU A CA 1
ATOM 669 C C . LEU A 1 81 ? 18.044 -2.614 -26.140 1.00 79.50 81 LEU A C 1
ATOM 671 O O . LEU A 1 81 ? 18.308 -2.202 -27.271 1.00 79.50 81 LEU A O 1
ATOM 675 N N . ASP A 1 82 ? 17.830 -3.902 -25.881 1.00 77.56 82 ASP A N 1
ATOM 676 C CA . ASP A 1 82 ? 17.992 -4.955 -26.888 1.00 77.56 82 ASP A CA 1
ATOM 677 C C . ASP A 1 82 ? 16.909 -4.907 -27.974 1.00 77.56 82 ASP A C 1
ATOM 679 O O . ASP A 1 82 ? 17.138 -5.246 -29.139 1.00 77.56 82 ASP A O 1
ATOM 683 N N . VAL A 1 83 ? 15.687 -4.525 -27.597 1.00 84.19 83 VAL A N 1
ATOM 684 C CA . VAL A 1 83 ? 14.578 -4.368 -28.545 1.00 84.19 83 VAL A CA 1
ATOM 685 C C . VAL A 1 83 ? 14.763 -3.100 -29.373 1.00 84.19 83 VAL A C 1
ATOM 687 O O . VAL A 1 83 ? 14.509 -3.138 -30.573 1.00 84.19 83 VAL A O 1
ATOM 690 N N . LYS A 1 84 ? 15.281 -2.010 -28.793 1.00 83.12 84 LYS A N 1
ATOM 691 C CA . LYS A 1 84 ? 15.554 -0.764 -29.522 1.00 83.12 84 LYS A CA 1
ATOM 692 C C . LYS A 1 84 ? 16.477 -0.994 -30.719 1.00 83.12 84 LYS A C 1
ATOM 694 O O . LYS A 1 84 ? 16.159 -0.513 -31.800 1.00 83.12 84 LYS A O 1
ATOM 699 N N . GLY A 1 85 ? 17.571 -1.743 -30.555 1.00 78.75 85 GLY A N 1
ATOM 700 C CA . GLY A 1 85 ? 18.498 -2.033 -31.660 1.00 78.75 85 GLY A CA 1
ATOM 701 C C . GLY A 1 85 ? 17.817 -2.756 -32.826 1.00 78.75 85 GLY A C 1
ATOM 702 O O . GLY A 1 85 ? 17.968 -2.368 -33.981 1.00 78.75 85 GLY A O 1
ATOM 703 N N . ARG A 1 86 ? 16.974 -3.747 -32.517 1.00 82.50 86 ARG A N 1
ATOM 704 C CA . ARG A 1 86 ? 16.192 -4.488 -33.519 1.00 82.50 86 ARG A CA 1
ATOM 705 C C . ARG A 1 86 ? 15.111 -3.631 -34.172 1.00 82.50 86 ARG A C 1
ATOM 707 O O . ARG A 1 86 ? 14.925 -3.697 -35.379 1.00 82.50 86 ARG A O 1
ATOM 714 N N . VAL A 1 87 ? 14.409 -2.813 -33.393 1.00 85.75 87 VAL A N 1
ATOM 715 C CA . VAL A 1 87 ? 13.357 -1.922 -33.901 1.00 85.75 87 VAL A CA 1
ATOM 716 C C . VAL A 1 87 ? 13.942 -0.859 -34.828 1.00 85.75 87 VAL A C 1
ATOM 718 O O . VAL A 1 87 ? 13.357 -0.599 -35.872 1.00 85.75 87 VAL A O 1
ATOM 721 N N . VAL A 1 88 ? 15.105 -0.287 -34.498 1.00 85.31 88 VAL A N 1
ATOM 722 C CA . VAL A 1 88 ? 15.800 0.661 -35.384 1.00 85.31 88 VAL A CA 1
ATOM 723 C C . VAL A 1 88 ? 16.203 -0.019 -36.690 1.00 85.31 88 VAL A C 1
ATOM 725 O O . VAL A 1 88 ? 15.900 0.513 -37.754 1.00 85.31 88 VAL A O 1
ATOM 728 N N . TYR A 1 89 ? 16.773 -1.225 -36.614 1.00 82.19 89 TYR A N 1
ATOM 729 C CA . TYR A 1 89 ? 17.121 -2.011 -37.797 1.00 82.19 89 TYR A CA 1
ATOM 730 C C . TYR A 1 89 ? 15.905 -2.291 -38.696 1.00 82.19 89 TYR A C 1
ATOM 732 O O . TYR A 1 89 ? 15.959 -2.066 -39.901 1.00 82.19 89 TYR A O 1
ATOM 740 N N . TYR A 1 90 ? 14.778 -2.726 -38.121 1.00 86.38 90 TYR A N 1
ATOM 741 C CA . TYR A 1 90 ? 13.574 -3.039 -38.898 1.00 86.38 90 TYR A CA 1
ATOM 742 C C . TYR A 1 90 ? 12.829 -1.805 -39.425 1.00 86.38 90 TYR A C 1
ATOM 744 O O . TYR A 1 90 ? 12.195 -1.898 -40.473 1.00 86.38 90 TYR A O 1
ATOM 752 N N . LEU A 1 91 ? 12.864 -0.672 -38.716 1.00 86.00 91 LEU A N 1
ATOM 753 C CA . LEU A 1 91 ? 12.138 0.542 -39.114 1.00 86.00 91 LEU A CA 1
ATOM 754 C C . LEU A 1 91 ? 12.937 1.452 -40.046 1.00 86.00 91 LEU A C 1
ATOM 756 O O . LEU A 1 91 ? 12.349 2.058 -40.938 1.00 86.00 91 LEU A O 1
ATOM 760 N N . PHE A 1 92 ? 14.245 1.579 -39.830 1.00 87.56 92 PHE A N 1
ATOM 761 C CA . PHE A 1 92 ? 15.089 2.534 -40.553 1.00 87.56 92 PHE A CA 1
ATOM 762 C C . PHE A 1 92 ? 16.092 1.860 -41.490 1.00 87.56 92 PHE A C 1
ATOM 764 O O . PHE A 1 92 ? 16.725 2.551 -42.280 1.00 87.56 92 PHE A O 1
ATOM 771 N N . GLY A 1 93 ? 16.240 0.533 -41.433 1.00 75.81 93 GLY A N 1
ATOM 772 C CA . GLY A 1 93 ? 17.174 -0.216 -42.279 1.00 75.81 93 GLY A CA 1
ATOM 773 C C . GLY A 1 93 ? 18.651 -0.022 -41.923 1.00 75.81 93 GLY A C 1
ATOM 774 O O . GLY A 1 93 ? 19.491 -0.745 -42.449 1.00 75.81 93 GLY A O 1
ATOM 775 N N . ASP A 1 94 ? 18.966 0.904 -41.014 1.00 64.44 94 ASP A N 1
ATOM 776 C CA . ASP A 1 94 ? 20.316 1.138 -40.513 1.00 64.44 94 ASP A CA 1
ATOM 777 C C . ASP A 1 94 ? 20.626 0.098 -39.431 1.00 64.44 94 ASP A C 1
ATOM 779 O O . ASP A 1 94 ? 20.230 0.200 -38.264 1.00 64.44 94 ASP A O 1
ATOM 783 N N . GLY A 1 95 ? 21.291 -0.972 -39.862 1.00 62.28 95 GLY A N 1
ATOM 784 C CA . GLY A 1 95 ? 22.126 -1.762 -38.972 1.00 62.28 95 GLY A CA 1
ATOM 785 C C . GLY A 1 95 ? 23.346 -0.926 -38.633 1.00 62.28 95 GLY A C 1
ATOM 786 O O . GLY A 1 95 ? 23.904 -0.280 -39.513 1.00 62.28 95 GLY A O 1
ATOM 787 N N . ILE A 1 96 ? 23.716 -0.917 -37.356 1.00 53.97 96 ILE A N 1
ATOM 788 C CA . ILE A 1 96 ? 25.033 -0.433 -36.932 1.00 53.97 96 ILE A CA 1
ATOM 789 C C . ILE A 1 96 ? 26.111 -1.054 -37.828 1.00 53.97 96 ILE A C 1
ATOM 791 O O . ILE A 1 96 ? 26.002 -2.281 -38.074 1.00 53.97 96 ILE A O 1
#

pLDDT: mean 85.1, std 7.61, range [53.97, 96.81]

Radius of gyration: 27.08 Å; chains: 1; bounding box: 69×31×81 Å

Organism: NCBI:txid40482

Sequence (96 aa):
MIRDIPPHYPPARPNLKAFRAPDKSQSKFFYLLWRIQMWVEGTFGLAVLEPWEKALLLMIFLITSILLVTGIIRFLPQHMLDVKGRVVYYLFGDGI

Secondary structure (DSSP, 8-state):
------S-PPPPSS-GGGGSPPPTTS-HHHHHHHHHHHHHHHHTTTTTS-HHHHHHHHHHHHHHHHHHHHHHHHHHHHHHHHHHHHHHHHHH----

InterPro domains:
  IPR024512 Small subunit of serine palmitoyltransferase-like [PF11779] (33-80)